Protein AF-A0A534RLT1-F1 (afdb_monomer_lite)

Secondary structure (DSSP, 8-state):
------EEEEEE--TT-SS-EEEEEETTS-EEEEESHHHHHHHHHHHHHTPPPPP---------

Foldseek 3Di:
DQPQFDKDWDWDDDDVDPATKTWIAGPVRDIDIDTHDVRVVVVVVCSSVVHDDDPPDPDPPPPD

Structure (mmCIF, N/CA/C/O backbone):
data_AF-A0A534RLT1-F1
#
_entry.id   AF-A0A534RLT1-F1
#
loop_
_atom_site.group_PDB
_atom_site.id
_atom_site.type_symbol
_atom_site.label_atom_id
_atom_site.label_alt_id
_atom_site.label_comp_id
_atom_site.label_asym_id
_atom_site.label_entity_id
_atom_site.label_seq_id
_atom_site.pdbx_PDB_ins_code
_atom_site.Cartn_x
_atom_site.Cartn_y
_atom_site.Cartn_z
_atom_site.occupancy
_atom_site.B_iso_or_equiv
_atom_site.auth_seq_id
_atom_site.auth_comp_id
_atom_site.auth_asym_id
_atom_site.auth_atom_id
_atom_site.pdbx_PDB_model_num
ATOM 1 N N . MET A 1 1 ? -7.162 -13.411 22.374 1.00 41.16 1 MET A N 1
ATOM 2 C CA . MET A 1 1 ? -7.455 -13.665 20.948 1.00 41.16 1 MET A CA 1
ATOM 3 C C . MET A 1 1 ? -6.837 -12.515 20.182 1.00 41.16 1 MET A C 1
ATOM 5 O O . MET A 1 1 ? -7.194 -11.383 20.467 1.00 41.16 1 MET A O 1
ATOM 9 N N . SER A 1 2 ? -5.829 -12.779 19.348 1.00 47.12 2 SER A N 1
ATOM 10 C CA . SER A 1 2 ? -5.200 -11.730 18.540 1.00 47.12 2 SER A CA 1
ATOM 11 C C . SER A 1 2 ? -6.256 -11.255 17.546 1.00 47.12 2 SER A C 1
ATOM 13 O O . SER A 1 2 ? -6.646 -12.040 16.682 1.00 47.12 2 SER A O 1
ATOM 15 N N . SER A 1 3 ? -6.811 -10.053 17.720 1.00 52.25 3 SER A N 1
ATOM 16 C CA . SER A 1 3 ? -7.634 -9.446 16.672 1.00 52.25 3 SER A CA 1
ATOM 17 C C . SER A 1 3 ? -6.708 -9.263 15.486 1.00 52.25 3 SER A C 1
ATOM 19 O O . SER A 1 3 ? -5.888 -8.353 15.479 1.00 52.25 3 SER A O 1
ATOM 21 N N . ALA A 1 4 ? -6.767 -10.189 14.534 1.00 57.91 4 ALA A N 1
ATOM 22 C CA . ALA A 1 4 ? -6.041 -10.047 13.293 1.00 57.91 4 ALA A CA 1
ATOM 23 C C . ALA A 1 4 ? -6.562 -8.767 12.636 1.00 57.91 4 ALA A C 1
ATOM 25 O O . ALA A 1 4 ? -7.711 -8.722 12.194 1.00 57.91 4 ALA A O 1
ATOM 26 N N . SER A 1 5 ? -5.745 -7.714 12.659 1.00 71.12 5 SER A N 1
ATOM 27 C CA . SER A 1 5 ? -6.017 -6.445 11.998 1.00 71.12 5 SER A CA 1
ATOM 28 C C . SER A 1 5 ? -6.203 -6.734 10.512 1.00 71.12 5 SER A C 1
ATOM 30 O O . SER A 1 5 ? -5.235 -6.965 9.789 1.00 71.12 5 SER A O 1
ATOM 32 N N . ASN A 1 6 ? -7.457 -6.831 10.072 1.00 80.94 6 ASN A N 1
ATOM 33 C CA . ASN A 1 6 ? -7.777 -7.142 8.688 1.00 80.94 6 ASN A CA 1
ATOM 34 C C . ASN A 1 6 ? -7.518 -5.879 7.862 1.00 80.94 6 ASN A C 1
ATOM 36 O O . ASN A 1 6 ? -8.170 -4.856 8.077 1.00 80.94 6 ASN A O 1
ATOM 40 N N . VAL A 1 7 ? -6.529 -5.941 6.974 1.00 88.44 7 VAL A N 1
ATOM 41 C CA . VAL A 1 7 ? -6.160 -4.842 6.078 1.00 88.44 7 VAL A CA 1
ATOM 42 C C . VAL A 1 7 ? -6.242 -5.310 4.637 1.00 88.44 7 VAL A C 1
ATOM 44 O O . VAL A 1 7 ? -5.923 -6.460 4.324 1.00 88.44 7 VAL A O 1
ATOM 47 N N . ARG A 1 8 ? -6.665 -4.411 3.752 1.00 93.62 8 ARG A N 1
ATOM 48 C CA . ARG A 1 8 ? -6.633 -4.627 2.307 1.00 93.62 8 ARG A CA 1
ATOM 49 C C . ARG A 1 8 ? -5.439 -3.881 1.736 1.00 93.62 8 ARG A C 1
ATOM 51 O O . ARG A 1 8 ? -5.234 -2.717 2.050 1.00 93.62 8 ARG A O 1
ATOM 58 N N . ILE A 1 9 ? -4.667 -4.559 0.895 1.00 93.00 9 ILE A N 1
ATOM 59 C CA . ILE A 1 9 ? -3.509 -3.978 0.217 1.00 93.00 9 ILE A CA 1
ATOM 60 C C . ILE A 1 9 ? -3.831 -3.916 -1.271 1.00 93.00 9 ILE A C 1
ATOM 62 O O . ILE A 1 9 ? -4.186 -4.936 -1.866 1.00 93.00 9 ILE A O 1
ATOM 66 N N . THR A 1 10 ? -3.682 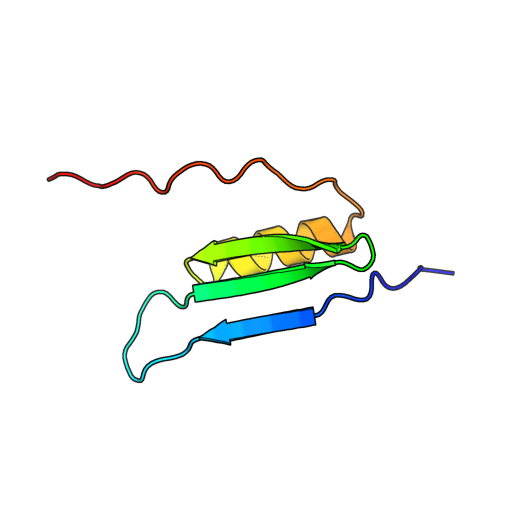-2.734 -1.858 1.00 94.88 10 THR A N 1
ATOM 67 C CA . THR A 1 10 ? -3.713 -2.525 -3.305 1.00 94.88 10 THR A CA 1
ATOM 68 C C . THR A 1 10 ? -2.294 -2.221 -3.758 1.00 94.88 10 THR A C 1
ATOM 70 O O . THR A 1 10 ? -1.671 -1.298 -3.243 1.00 94.88 10 THR A O 1
ATOM 73 N N . LEU A 1 11 ? -1.770 -3.012 -4.694 1.00 92.44 11 LEU A N 1
ATOM 74 C CA . LEU A 1 11 ? -0.411 -2.878 -5.211 1.00 92.44 11 LEU A CA 1
ATOM 75 C C . LEU A 1 11 ? -0.461 -2.573 -6.709 1.00 92.44 11 LEU A C 1
ATOM 77 O O . LEU A 1 11 ? -1.086 -3.312 -7.469 1.00 92.44 11 LEU A O 1
ATOM 81 N N . GLU A 1 12 ? 0.229 -1.519 -7.128 1.00 89.62 12 GLU A N 1
ATOM 82 C CA . GLU A 1 12 ? 0.461 -1.201 -8.534 1.00 89.62 12 GLU A CA 1
ATOM 83 C C . GLU A 1 12 ? 1.863 -1.682 -8.923 1.00 89.62 12 GLU A C 1
ATOM 85 O O . GLU A 1 12 ? 2.865 -1.246 -8.350 1.00 89.62 12 GLU A O 1
ATOM 90 N N . VAL A 1 13 ? 1.931 -2.607 -9.886 1.00 84.19 13 VAL A N 1
ATOM 91 C CA . VAL A 1 13 ? 3.187 -3.178 -10.389 1.00 84.19 13 VAL A CA 1
ATOM 92 C C . VAL A 1 13 ? 3.250 -2.983 -11.897 1.00 84.19 13 VAL A C 1
ATOM 94 O O . VAL A 1 13 ? 2.443 -3.550 -12.632 1.00 84.19 13 VAL A O 1
ATOM 97 N N . GLU A 1 14 ? 4.233 -2.218 -12.361 1.00 82.81 14 GLU A N 1
ATOM 98 C CA . GLU A 1 14 ? 4.614 -2.170 -13.773 1.00 82.81 14 GLU A CA 1
ATOM 99 C C . GLU A 1 14 ? 5.859 -3.040 -13.988 1.00 82.81 14 GLU A C 1
ATOM 101 O O . GLU A 1 14 ? 6.725 -3.148 -13.116 1.00 82.81 14 GLU A O 1
ATOM 106 N N . ALA A 1 15 ? 5.963 -3.697 -15.146 1.00 80.50 15 ALA A N 1
ATOM 107 C CA . ALA A 1 15 ? 7.129 -4.516 -15.460 1.00 80.50 15 ALA A CA 1
ATOM 108 C C . ALA A 1 15 ? 8.389 -3.633 -15.521 1.00 80.50 15 ALA A C 1
ATOM 110 O O . ALA A 1 15 ? 8.519 -2.796 -16.410 1.00 80.50 15 ALA A O 1
ATOM 111 N N . GLY A 1 16 ? 9.309 -3.832 -14.573 1.00 74.25 16 GLY A N 1
ATOM 112 C CA . GLY A 1 16 ? 10.529 -3.030 -14.443 1.00 74.25 16 GLY A CA 1
ATOM 113 C C . GLY A 1 16 ? 10.399 -1.793 -13.548 1.00 74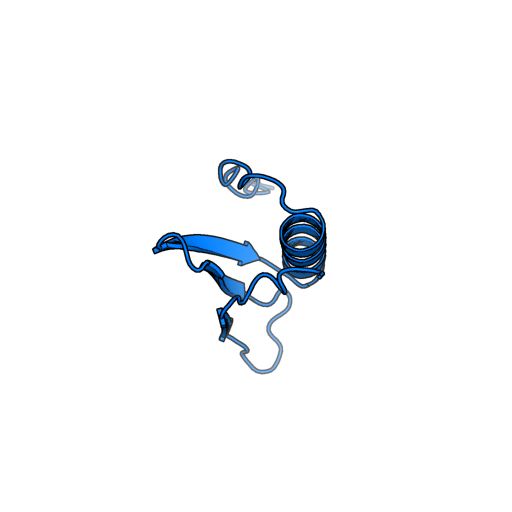.25 16 GLY A C 1
ATOM 114 O O . GLY A 1 16 ? 11.384 -1.075 -13.404 1.00 74.25 16 GLY A O 1
ATOM 115 N N . ALA A 1 17 ? 9.239 -1.548 -12.928 1.00 67.62 17 ALA A N 1
ATOM 116 C CA . ALA A 1 17 ? 9.121 -0.510 -11.911 1.00 67.62 17 ALA A CA 1
ATOM 117 C C . ALA A 1 17 ? 9.867 -0.918 -10.636 1.00 67.62 17 ALA A C 1
ATOM 119 O O . ALA A 1 17 ? 9.527 -1.903 -9.976 1.00 67.62 17 ALA A O 1
ATOM 120 N N . ASP A 1 18 ? 10.872 -0.119 -10.296 1.00 71.25 18 ASP A N 1
ATOM 121 C CA . ASP A 1 18 ? 11.496 -0.074 -8.983 1.00 71.25 18 ASP A CA 1
ATOM 122 C C . ASP A 1 18 ? 11.593 1.405 -8.573 1.00 71.25 18 ASP A C 1
ATOM 124 O O . ASP A 1 18 ? 12.264 2.175 -9.270 1.00 71.25 18 ASP A O 1
ATOM 128 N N . PRO A 1 19 ? 10.903 1.840 -7.501 1.00 76.12 19 PRO A N 1
ATOM 129 C CA . PRO A 1 19 ? 10.110 1.043 -6.555 1.00 76.12 19 PRO A CA 1
ATOM 130 C C . PRO A 1 19 ? 8.658 0.745 -6.991 1.00 76.12 19 PRO A C 1
ATOM 132 O O . PRO A 1 19 ? 8.104 1.379 -7.887 1.00 76.12 19 PRO A O 1
ATOM 135 N N . ILE A 1 20 ? 8.010 -0.199 -6.290 1.00 87.44 20 ILE A N 1
ATOM 136 C CA . ILE A 1 20 ? 6.544 -0.385 -6.314 1.00 87.44 20 ILE A CA 1
ATOM 137 C C . ILE A 1 20 ? 5.806 0.805 -5.691 1.00 87.44 20 ILE A C 1
ATOM 139 O O . ILE A 1 20 ? 6.391 1.587 -4.945 1.00 87.44 20 ILE A O 1
ATOM 143 N N . ARG A 1 21 ? 4.491 0.883 -5.889 1.00 91.50 21 ARG A N 1
ATOM 144 C CA . ARG A 1 21 ? 3.620 1.778 -5.117 1.00 91.50 21 ARG A CA 1
ATOM 145 C C . ARG A 1 21 ? 2.280 1.125 -4.815 1.00 91.50 21 ARG A C 1
ATOM 147 O O . ARG A 1 21 ? 1.910 0.131 -5.442 1.00 91.50 21 ARG A O 1
ATOM 154 N N . GLY A 1 22 ? 1.542 1.682 -3.870 1.00 94.00 22 GLY A N 1
ATOM 155 C CA . GLY A 1 22 ? 0.203 1.200 -3.565 1.00 94.00 22 GLY A CA 1
ATOM 156 C C . GLY A 1 22 ? -0.399 1.846 -2.331 1.00 94.00 22 GLY A C 1
ATOM 157 O O . GLY A 1 22 ? 0.100 2.861 -1.843 1.00 94.00 22 GLY A O 1
ATOM 158 N N . SER A 1 23 ? -1.471 1.239 -1.829 1.00 95.69 23 SER A N 1
ATOM 159 C CA . SER A 1 23 ? -2.175 1.680 -0.628 1.00 95.69 23 SER A CA 1
ATOM 160 C C . SER A 1 23 ? -2.548 0.523 0.299 1.00 95.69 23 SER A C 1
ATOM 162 O O . SER A 1 23 ? -2.709 -0.624 -0.128 1.00 95.69 23 SER A O 1
ATOM 164 N N . ILE A 1 24 ? -2.683 0.830 1.590 1.00 93.94 24 ILE A N 1
ATOM 165 C CA . ILE A 1 24 ? -3.201 -0.077 2.618 1.00 93.94 24 ILE A CA 1
ATOM 166 C C . ILE A 1 24 ? -4.451 0.549 3.223 1.00 93.94 24 ILE A C 1
ATOM 168 O O . ILE A 1 24 ? -4.358 1.555 3.927 1.00 93.94 24 ILE A O 1
ATOM 172 N N . ASP A 1 25 ? -5.595 -0.085 2.991 1.00 92.81 25 ASP A N 1
ATOM 173 C CA . ASP A 1 25 ? -6.880 0.292 3.568 1.00 92.81 25 ASP A CA 1
ATOM 174 C C . ASP A 1 25 ? -7.112 -0.481 4.872 1.00 92.81 25 ASP A C 1
ATOM 176 O O . ASP A 1 25 ? -7.029 -1.717 4.925 1.00 92.81 25 ASP A O 1
ATOM 180 N N . ARG A 1 26 ? -7.405 0.258 5.942 1.00 87.81 26 ARG A N 1
ATOM 181 C CA . ARG A 1 26 ? -7.673 -0.267 7.282 1.00 87.81 26 ARG A CA 1
ATOM 182 C C . ARG A 1 26 ? -9.180 -0.332 7.549 1.00 87.81 26 ARG A C 1
ATOM 184 O O . ARG A 1 26 ? -9.984 0.352 6.922 1.00 87.81 26 ARG A O 1
ATOM 191 N N . ALA A 1 27 ? -9.572 -1.155 8.522 1.00 85.38 27 ALA A N 1
ATOM 192 C CA . ALA A 1 27 ? -10.978 -1.343 8.897 1.00 85.38 27 ALA A CA 1
ATOM 193 C C . ALA A 1 27 ? -11.653 -0.081 9.475 1.00 85.38 27 ALA A C 1
ATOM 195 O O . ALA A 1 27 ? -12.878 0.010 9.471 1.00 85.38 27 ALA A O 1
ATOM 196 N N . ASP A 1 28 ? -10.870 0.886 9.959 1.00 84.00 28 ASP A N 1
ATOM 197 C CA . ASP A 1 28 ? -11.349 2.193 10.430 1.00 84.00 28 ASP A CA 1
ATOM 198 C C . ASP A 1 28 ? -11.633 3.185 9.283 1.00 84.00 28 ASP A C 1
ATOM 200 O O . ASP A 1 28 ? -12.019 4.325 9.532 1.00 84.00 28 ASP A O 1
ATOM 204 N N . GLY A 1 29 ? -11.458 2.753 8.029 1.00 85.56 29 GLY A N 1
ATOM 205 C CA . GLY A 1 29 ? -11.641 3.577 6.837 1.00 85.56 29 GLY A CA 1
ATOM 206 C C . GLY A 1 29 ? -10.433 4.448 6.489 1.00 85.56 29 GLY A C 1
ATOM 207 O O . GLY A 1 29 ? -10.489 5.170 5.496 1.00 85.56 29 GLY A O 1
ATOM 208 N N . SER A 1 30 ? -9.345 4.391 7.264 1.00 87.19 30 SER A N 1
ATOM 209 C CA . SER A 1 30 ? -8.098 5.070 6.913 1.00 87.19 30 SER A CA 1
ATOM 210 C C . SER A 1 30 ? -7.350 4.327 5.803 1.00 87.19 30 SER A C 1
ATOM 212 O O . SER A 1 30 ? -7.409 3.100 5.695 1.00 87.19 30 SER A O 1
ATOM 214 N N . SER A 1 31 ? -6.626 5.084 4.978 1.00 90.62 31 SER A N 1
ATOM 215 C CA . SER A 1 31 ? -5.794 4.556 3.894 1.00 90.62 31 SER A CA 1
ATOM 216 C C . SER A 1 31 ? -4.420 5.223 3.932 1.00 90.62 31 SER A C 1
ATOM 218 O O . SER A 1 31 ? -4.335 6.431 4.155 1.00 90.62 31 SER A O 1
ATOM 220 N N . VAL A 1 32 ? -3.343 4.447 3.782 1.00 91.75 32 VAL A N 1
ATOM 221 C CA . VAL A 1 32 ? -1.961 4.959 3.678 1.00 91.75 32 VAL A CA 1
ATOM 222 C C . VAL A 1 32 ? -1.354 4.529 2.356 1.00 91.75 32 VAL A C 1
ATOM 224 O O . VAL A 1 32 ? -1.415 3.351 2.008 1.00 91.75 32 VAL A O 1
ATOM 227 N N . CYS A 1 33 ? -0.755 5.476 1.639 1.00 93.69 33 CYS A N 1
ATOM 228 C CA . CYS A 1 33 ? 0.034 5.180 0.450 1.00 93.69 33 CYS A CA 1
ATOM 229 C C . CYS A 1 33 ? 1.468 4.812 0.837 1.00 93.69 33 CYS A C 1
ATOM 231 O O . CYS A 1 33 ? 2.020 5.398 1.767 1.00 93.69 33 CYS A O 1
ATOM 233 N N . PHE A 1 34 ? 2.075 3.894 0.091 1.00 91.62 34 PHE A N 1
ATOM 234 C CA . PHE A 1 34 ? 3.484 3.524 0.227 1.00 91.62 34 PHE A CA 1
ATOM 235 C C . PHE A 1 34 ? 4.192 3.574 -1.130 1.00 91.62 34 PHE A C 1
ATOM 237 O O . PHE A 1 34 ? 3.584 3.324 -2.177 1.00 91.62 34 PHE A O 1
ATOM 244 N N . TRP A 1 35 ? 5.494 3.842 -1.088 1.00 91.56 35 TRP A N 1
ATOM 245 C CA . TRP A 1 35 ? 6.410 3.887 -2.221 1.00 91.56 35 TRP A CA 1
ATOM 246 C C . TRP A 1 35 ? 7.592 2.957 -1.937 1.00 91.56 35 TRP A C 1
ATOM 248 O O . TRP A 1 35 ? 8.552 3.283 -1.246 1.00 91.56 35 TRP A O 1
ATOM 258 N N . GLY A 1 36 ? 7.511 1.746 -2.472 1.00 90.62 36 GLY A N 1
ATOM 259 C CA . GLY A 1 36 ? 8.542 0.726 -2.357 1.00 90.62 36 GLY A CA 1
ATOM 260 C C . GLY A 1 36 ? 8.281 -0.336 -1.300 1.00 90.62 36 GLY A C 1
ATOM 261 O O . GLY A 1 36 ? 7.396 -0.249 -0.449 1.00 90.62 36 GLY A O 1
ATOM 262 N N . TRP A 1 37 ? 9.090 -1.391 -1.386 1.00 89.94 37 TRP A N 1
ATOM 263 C CA . TRP A 1 37 ? 8.972 -2.574 -0.537 1.00 89.94 37 TRP A CA 1
ATOM 264 C C . TRP A 1 37 ? 9.260 -2.280 0.935 1.00 89.94 37 TRP A C 1
ATOM 266 O O . TRP A 1 37 ? 8.623 -2.864 1.808 1.00 89.94 37 TRP A O 1
ATOM 276 N N . LEU A 1 38 ? 10.208 -1.381 1.215 1.00 91.38 38 LEU A N 1
ATOM 277 C CA . LEU A 1 38 ? 10.582 -1.030 2.585 1.00 91.38 38 LEU A CA 1
ATOM 278 C C . LEU A 1 38 ? 9.439 -0.316 3.309 1.00 91.38 38 LEU A C 1
ATOM 280 O O . LEU A 1 38 ? 9.071 -0.743 4.402 1.00 91.38 38 LEU A O 1
ATOM 284 N N . GLU A 1 39 ? 8.828 0.690 2.677 1.00 91.69 39 GLU A N 1
ATOM 285 C CA . GLU A 1 39 ? 7.677 1.400 3.245 1.00 91.69 39 GLU A CA 1
ATOM 286 C C . GLU A 1 39 ? 6.498 0.450 3.497 1.00 91.69 39 GLU A C 1
ATOM 288 O O . GLU A 1 39 ? 5.908 0.465 4.577 1.00 91.69 39 GLU A O 1
ATOM 293 N N . LEU A 1 40 ? 6.212 -0.458 2.555 1.00 91.12 40 LEU A N 1
ATOM 294 C CA . LEU A 1 40 ? 5.184 -1.486 2.736 1.00 91.12 40 LEU A CA 1
ATOM 295 C C . LEU A 1 40 ? 5.465 -2.376 3.961 1.00 91.12 40 LEU A C 1
ATOM 297 O O . LEU A 1 40 ? 4.571 -2.623 4.770 1.00 91.12 40 LEU A O 1
ATOM 301 N N . ILE A 1 41 ? 6.700 -2.861 4.125 1.00 91.44 41 ILE A N 1
ATOM 302 C CA . ILE A 1 41 ? 7.080 -3.708 5.268 1.00 91.44 41 ILE A CA 1
ATOM 303 C C . ILE A 1 41 ? 6.935 -2.944 6.588 1.00 91.44 41 ILE A C 1
ATOM 305 O O . ILE A 1 41 ? 6.458 -3.515 7.573 1.00 91.44 41 ILE A O 1
ATOM 309 N N . GLU A 1 42 ? 7.349 -1.678 6.631 1.00 91.94 42 GLU A N 1
ATOM 310 C CA . GLU A 1 42 ? 7.196 -0.837 7.818 1.00 91.94 42 GLU A CA 1
ATOM 311 C C . GLU A 1 42 ? 5.725 -0.668 8.200 1.00 91.94 42 GLU A C 1
ATOM 313 O O . GLU A 1 42 ? 5.369 -0.897 9.359 1.00 91.94 42 GLU A O 1
ATOM 318 N N . GLU A 1 43 ? 4.851 -0.359 7.242 1.00 90.88 43 GLU A N 1
ATOM 319 C CA . GLU A 1 43 ? 3.423 -0.194 7.514 1.00 90.88 43 GLU A CA 1
ATOM 320 C C . GLU A 1 43 ? 2.756 -1.502 7.960 1.00 90.88 43 GLU A C 1
ATOM 322 O O . GLU A 1 43 ? 1.962 -1.503 8.904 1.00 90.88 43 GLU A O 1
ATOM 327 N N . LEU A 1 44 ? 3.129 -2.648 7.382 1.00 89.62 44 LEU A N 1
ATOM 328 C CA . LEU A 1 44 ? 2.625 -3.953 7.828 1.00 89.62 44 LEU A CA 1
ATOM 329 C C . LEU A 1 44 ? 3.062 -4.295 9.257 1.00 89.62 44 LEU A C 1
ATOM 331 O O . LEU A 1 44 ? 2.272 -4.843 10.030 1.00 89.62 44 LEU A O 1
ATOM 335 N N . ARG A 1 45 ? 4.293 -3.937 9.645 1.00 90.19 45 ARG A N 1
ATOM 336 C CA . ARG A 1 45 ? 4.765 -4.094 11.031 1.00 90.19 45 ARG A CA 1
ATOM 337 C C . ARG A 1 45 ? 3.951 -3.236 11.998 1.00 90.19 45 ARG A C 1
ATOM 339 O O . ARG A 1 45 ? 3.602 -3.721 13.071 1.00 90.19 45 ARG A O 1
ATOM 346 N N . ARG A 1 46 ? 3.591 -2.009 11.611 1.00 85.94 46 ARG A N 1
ATOM 347 C CA . ARG A 1 46 ? 2.734 -1.119 12.417 1.00 85.94 46 ARG A CA 1
ATOM 348 C C . ARG A 1 46 ? 1.325 -1.667 12.577 1.00 85.94 46 ARG A C 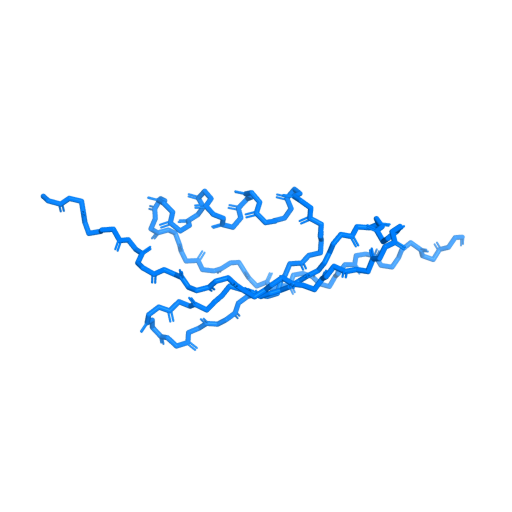1
ATOM 350 O O . ARG A 1 46 ? 0.804 -1.687 13.688 1.00 85.94 46 ARG A O 1
ATOM 357 N N . VAL A 1 47 ? 0.731 -2.165 11.493 1.00 86.62 47 VAL A N 1
ATOM 358 C CA . VAL A 1 47 ? -0.586 -2.823 11.517 1.00 86.62 47 VAL A CA 1
ATOM 359 C C . VAL A 1 47 ? -0.580 -4.025 12.463 1.00 86.62 47 VAL A C 1
ATOM 361 O O . VAL A 1 47 ? -1.516 -4.195 13.246 1.00 86.62 47 VAL A O 1
ATOM 364 N N . ALA A 1 48 ? 0.485 -4.831 12.432 1.00 85.94 48 ALA A N 1
ATOM 365 C CA . ALA A 1 48 ? 0.655 -5.966 13.336 1.00 85.94 48 ALA A CA 1
ATOM 366 C C . ALA A 1 48 ? 0.855 -5.539 14.803 1.00 85.94 48 ALA A C 1
ATOM 368 O O . ALA A 1 48 ? 0.400 -6.237 15.707 1.00 85.94 48 ALA A O 1
ATOM 369 N N . ALA A 1 49 ? 1.504 -4.396 15.040 1.00 86.56 49 ALA A N 1
ATOM 370 C CA . ALA A 1 49 ? 1.712 -3.821 16.369 1.00 86.56 49 ALA A CA 1
ATOM 371 C C . ALA A 1 49 ? 0.500 -3.029 16.905 1.00 86.56 49 ALA A C 1
ATOM 373 O O . ALA A 1 49 ? 0.491 -2.658 18.077 1.00 86.56 49 ALA A O 1
ATOM 374 N N . GLY A 1 50 ? -0.520 -2.771 16.077 1.00 81.56 50 GLY A N 1
ATOM 375 C CA . GLY A 1 50 ? -1.664 -1.930 16.442 1.00 81.56 50 GLY A CA 1
ATOM 376 C C . GLY A 1 50 ? -1.317 -0.442 16.560 1.00 81.56 50 GLY A C 1
ATOM 377 O O . GLY A 1 50 ? -1.988 0.287 17.287 1.00 81.56 50 GLY A O 1
ATOM 378 N N . GLU A 1 51 ? -0.263 0.014 15.879 1.00 80.50 51 GLU A N 1
ATOM 379 C CA . GLU A 1 51 ? 0.174 1.407 15.940 1.00 80.50 51 GLU A CA 1
ATOM 380 C C . GLU A 1 51 ? -0.664 2.335 15.034 1.00 80.50 51 GLU A C 1
ATOM 382 O O . GLU A 1 51 ? -1.085 1.950 13.928 1.00 80.50 51 GLU A O 1
ATOM 387 N N . PRO A 1 52 ? -0.881 3.592 15.466 1.00 68.81 52 PRO A N 1
ATOM 388 C CA . PRO A 1 52 ? -1.516 4.605 14.634 1.00 68.81 52 PRO A CA 1
ATOM 389 C C . PRO A 1 52 ? -0.670 4.935 13.393 1.00 68.81 52 PRO A C 1
ATOM 391 O O . PRO A 1 52 ? 0.549 4.759 13.370 1.00 68.81 52 PRO A O 1
ATOM 394 N N . GLN A 1 53 ? -1.345 5.403 12.341 1.00 65.69 53 GLN A N 1
ATOM 395 C CA . GLN A 1 53 ? -0.729 5.840 11.084 1.00 65.69 53 GLN A CA 1
ATOM 396 C C . GLN A 1 53 ? 0.277 6.977 11.331 1.00 65.69 53 GLN A C 1
ATOM 398 O O . GLN A 1 53 ? -0.010 7.908 12.088 1.00 65.69 53 GLN A O 1
ATOM 403 N N . ARG A 1 54 ? 1.439 6.939 10.664 1.00 66.56 54 ARG A N 1
ATOM 404 C CA . ARG A 1 54 ? 2.330 8.107 10.606 1.00 66.56 54 ARG A CA 1
ATOM 405 C C . ARG A 1 54 ? 1.765 9.080 9.558 1.00 66.56 54 ARG A C 1
ATOM 407 O O . ARG A 1 54 ? 1.332 8.612 8.506 1.00 66.56 54 ARG A O 1
ATOM 414 N N . PRO A 1 55 ? 1.768 10.404 9.786 1.00 57.75 55 PRO A N 1
ATOM 415 C CA . PRO A 1 55 ? 1.515 11.352 8.707 1.00 57.75 55 PRO A CA 1
ATOM 416 C C . PRO A 1 55 ? 2.485 11.084 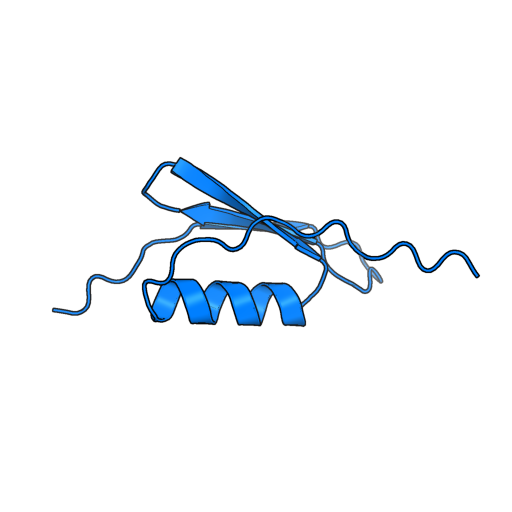7.553 1.00 57.75 55 PRO A C 1
ATOM 418 O O . PRO A 1 55 ? 3.693 10.978 7.779 1.00 57.75 55 PRO A O 1
ATOM 421 N N . SER A 1 56 ? 1.938 10.951 6.343 1.00 57.94 56 SER A N 1
ATOM 422 C CA . SER A 1 56 ? 2.688 10.745 5.106 1.00 57.94 56 SER A CA 1
ATOM 423 C C . SER A 1 56 ? 3.675 11.895 4.945 1.00 57.94 56 SER A C 1
ATOM 425 O O . SER A 1 56 ? 3.291 13.016 4.607 1.00 57.94 56 SER A O 1
ATOM 427 N N . GLN A 1 57 ? 4.945 11.656 5.257 1.00 55.88 57 GLN A N 1
ATOM 428 C CA . GLN A 1 57 ? 5.978 12.642 4.995 1.00 55.88 57 GLN A CA 1
ATOM 429 C C . GLN A 1 57 ? 6.147 12.679 3.470 1.00 55.88 57 GLN A C 1
ATOM 431 O O . GLN A 1 57 ? 6.292 11.611 2.873 1.00 55.88 57 GLN A O 1
ATOM 436 N N . PRO A 1 58 ? 6.060 13.850 2.811 1.00 51.47 58 PRO A N 1
ATOM 437 C CA . PRO A 1 58 ? 6.301 13.923 1.380 1.00 51.47 58 PRO A CA 1
ATOM 438 C C . PRO A 1 58 ? 7.687 13.344 1.127 1.00 51.47 58 PRO A C 1
ATOM 440 O O . PRO A 1 58 ? 8.652 13.778 1.764 1.00 51.47 58 PRO A O 1
ATOM 443 N N . SER A 1 59 ? 7.751 12.340 0.250 1.00 56.97 59 SER A N 1
ATOM 444 C CA . SER A 1 59 ? 9.001 11.767 -0.231 1.00 56.97 59 SER A CA 1
ATOM 445 C C . SER A 1 59 ? 9.933 12.926 -0.558 1.00 56.97 59 SER A C 1
ATOM 447 O O . SER A 1 59 ? 9.550 13.809 -1.329 1.00 56.97 59 SER A O 1
ATOM 449 N N . GLN A 1 60 ? 11.099 12.978 0.089 1.00 52.88 60 GLN A N 1
ATOM 450 C CA . GLN A 1 60 ? 12.134 13.946 -0.248 1.00 52.88 60 GLN A CA 1
ATOM 451 C C . GLN A 1 60 ? 12.341 13.849 -1.760 1.00 52.88 60 GLN A C 1
ATOM 453 O O . GLN A 1 60 ? 12.818 12.831 -2.263 1.00 52.88 60 GLN A O 1
ATOM 458 N N . ALA A 1 61 ? 11.912 14.882 -2.485 1.00 47.44 61 ALA A N 1
ATOM 459 C CA . ALA A 1 61 ? 12.375 15.109 -3.832 1.00 47.44 61 ALA A CA 1
ATOM 460 C C . ALA A 1 61 ? 13.889 15.274 -3.699 1.00 47.44 61 ALA A C 1
ATOM 462 O O . ALA A 1 61 ? 14.369 16.256 -3.134 1.00 47.44 61 ALA A O 1
ATOM 463 N N . ASN A 1 62 ? 14.634 14.257 -4.126 1.00 49.25 62 ASN A N 1
ATOM 464 C CA . ASN A 1 62 ? 16.028 14.429 -4.492 1.00 49.25 62 ASN A CA 1
ATOM 465 C C . ASN A 1 62 ? 16.020 15.328 -5.738 1.00 49.25 62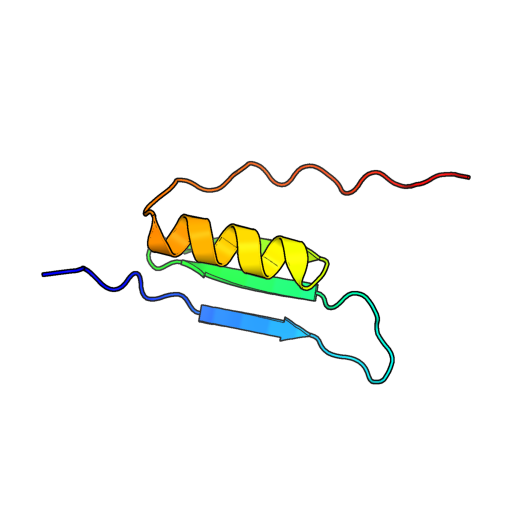 ASN A C 1
ATOM 467 O O . ASN A 1 62 ? 16.058 14.840 -6.865 1.00 49.25 62 ASN A O 1
ATOM 471 N N . ASP A 1 63 ? 15.879 16.635 -5.527 1.00 46.62 63 ASP A N 1
ATOM 472 C CA . ASP A 1 63 ? 16.350 17.628 -6.482 1.00 46.62 63 ASP A CA 1
ATOM 473 C C . ASP A 1 63 ? 17.882 17.563 -6.439 1.00 46.62 63 ASP A C 1
ATOM 475 O O . ASP A 1 63 ? 18.488 17.693 -5.370 1.00 46.62 63 ASP A O 1
ATOM 479 N N . GLY A 1 64 ? 18.466 17.203 -7.585 1.00 41.31 64 GLY A N 1
ATOM 480 C CA . GLY A 1 64 ? 19.895 16.931 -7.758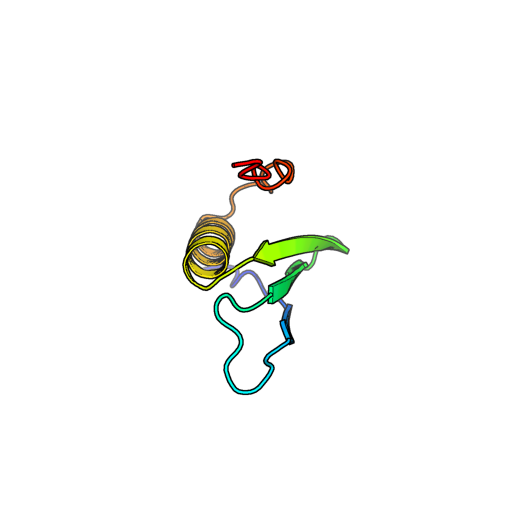 1.00 41.31 64 GLY A CA 1
ATOM 481 C C . GLY A 1 64 ? 20.801 18.154 -7.765 1.00 41.31 64 GLY A C 1
ATOM 482 O O . GLY A 1 64 ? 20.314 19.296 -7.618 1.00 41.31 64 GLY A O 1
#

Radius of gyration: 13.17 Å; chains: 1; bounding box: 32×31×36 Å

Sequence (64 aa):
MSSASNVRITLEVEAGADPIRGSIDRADGSSVCFWGWLELIEELRRVAAGEPQRPSQPSQANDG

pLDDT: mean 78.41, std 16.28, range [41.16, 95.69]